Protein AF-A0A961BNB5-F1 (afdb_monomer)

Sequence (81 aa):
MEPSTGKLVLLTTGWILASGAIALSVAVLLTELLGVFGVVDRSGSGYGVSLRILTVAIFVVLATVPFVFRARFRADTEDPS

Foldseek 3Di:
DPDPPVNVVVVLVVQLVVQLVVLLVVLVVVLVVCVVVVNADPVDPRSVVSSVVSSVVSSVVSSCVVVVVVVVVVVVVPDPD

Structure (mmCIF, N/CA/C/O backbone):
data_AF-A0A961BNB5-F1
#
_entry.id   AF-A0A961BNB5-F1
#
loop_
_atom_site.group_PDB
_atom_site.id
_atom_site.type_symbol
_atom_site.label_atom_id
_atom_site.label_alt_id
_atom_site.label_comp_id
_atom_site.label_asym_id
_atom_site.label_entity_id
_atom_site.label_seq_id
_atom_site.pdbx_PDB_ins_code
_atom_site.Cartn_x
_atom_site.Cartn_y
_atom_site.Cartn_z
_atom_site.occupancy
_atom_site.B_iso_or_equiv
_atom_site.auth_seq_id
_atom_site.auth_comp_id
_atom_site.auth_asym_id
_atom_site.auth_atom_id
_atom_site.pdbx_PDB_model_num
ATOM 1 N N . MET A 1 1 ? -12.941 -2.318 29.514 1.00 51.25 1 MET A N 1
ATOM 2 C CA . MET A 1 1 ? -12.784 -0.907 29.102 1.00 51.25 1 MET A CA 1
ATOM 3 C C . MET A 1 1 ? -12.896 -0.874 27.592 1.00 51.25 1 MET A C 1
ATOM 5 O O . MET A 1 1 ? -11.982 -1.354 26.931 1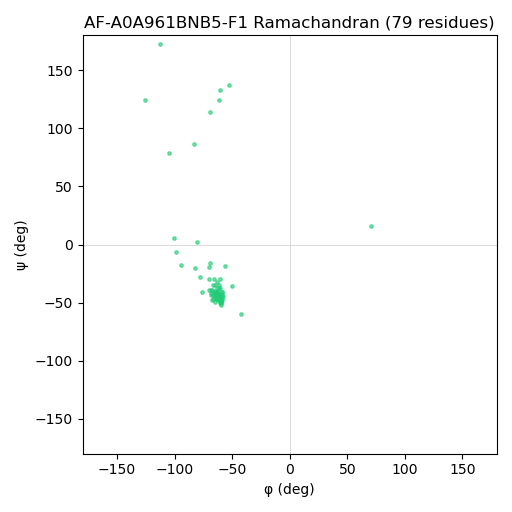.00 51.25 1 MET A O 1
ATOM 9 N N . GLU A 1 2 ? -14.027 -0.426 27.047 1.00 53.50 2 GLU A N 1
ATOM 10 C CA . GLU A 1 2 ? -14.148 -0.274 25.595 1.00 53.50 2 GLU A CA 1
ATOM 11 C C . GLU A 1 2 ? -13.100 0.736 25.105 1.00 53.50 2 GLU A C 1
ATOM 13 O O . GLU A 1 2 ? -12.914 1.784 25.734 1.00 53.50 2 GLU A O 1
ATOM 18 N N . PRO A 1 3 ? -12.354 0.433 24.031 1.00 64.38 3 PRO A N 1
ATOM 19 C CA . PRO A 1 3 ? -11.464 1.416 23.445 1.00 64.38 3 PRO A CA 1
ATOM 20 C C . PRO A 1 3 ? -12.310 2.600 22.971 1.00 64.38 3 PRO A C 1
ATOM 22 O O . PRO A 1 3 ? -13.237 2.429 22.184 1.00 64.38 3 PRO A O 1
ATOM 25 N N . SER A 1 4 ? -11.983 3.803 23.451 1.00 82.62 4 SER A N 1
ATOM 26 C CA . SER A 1 4 ? -12.634 5.029 22.982 1.00 82.62 4 SER A CA 1
ATOM 27 C C . SER A 1 4 ? -12.548 5.090 21.455 1.00 82.62 4 SER A C 1
ATOM 29 O O . SER A 1 4 ? -11.497 4.805 20.871 1.00 82.62 4 SER A O 1
ATOM 31 N N . THR A 1 5 ? -13.646 5.473 20.803 1.00 83.50 5 THR A N 1
ATOM 32 C CA . THR A 1 5 ? -13.732 5.605 19.343 1.00 83.50 5 THR A CA 1
ATOM 33 C C . THR A 1 5 ? -12.572 6.432 18.782 1.00 83.50 5 THR A C 1
ATOM 35 O O . THR A 1 5 ? -12.016 6.088 17.741 1.00 83.50 5 THR A O 1
ATOM 38 N N . GLY A 1 6 ? -12.120 7.456 19.516 1.00 83.50 6 GLY A N 1
ATOM 39 C CA . GLY A 1 6 ? -10.963 8.272 19.138 1.00 83.50 6 GLY A CA 1
ATOM 40 C C . GLY A 1 6 ? -9.647 7.488 19.084 1.00 83.50 6 GLY A C 1
ATOM 41 O O . GLY A 1 6 ? -8.853 7.687 18.168 1.00 83.50 6 GLY A O 1
ATOM 42 N N . LYS A 1 7 ? -9.430 6.538 20.002 1.00 85.31 7 LYS A N 1
ATOM 43 C CA . LYS A 1 7 ? -8.242 5.669 19.989 1.00 85.31 7 LYS A CA 1
ATOM 44 C C . LYS A 1 7 ? -8.249 4.726 18.784 1.00 85.31 7 LYS A C 1
ATOM 46 O O . LYS A 1 7 ? -7.203 4.516 18.178 1.00 85.31 7 LYS A O 1
ATOM 51 N N . LEU A 1 8 ? -9.415 4.190 18.412 1.00 83.25 8 LEU A N 1
ATOM 52 C CA . LEU A 1 8 ? -9.561 3.340 17.224 1.00 83.25 8 LEU A CA 1
ATOM 53 C C . LEU A 1 8 ? -9.279 4.113 15.934 1.00 83.25 8 LEU A C 1
ATOM 55 O O . LEU A 1 8 ? -8.555 3.613 15.074 1.00 83.25 8 LEU A O 1
ATOM 59 N N . VAL A 1 9 ? -9.799 5.337 15.818 1.00 87.75 9 VAL A N 1
ATOM 60 C CA . VAL A 1 9 ? -9.517 6.210 14.671 1.00 87.75 9 VAL A CA 1
ATOM 61 C C . VAL A 1 9 ? -8.023 6.515 14.589 1.00 87.75 9 VAL A C 1
ATOM 63 O O . VAL A 1 9 ? -7.432 6.325 13.533 1.00 87.75 9 VAL A O 1
ATOM 66 N N . LEU A 1 10 ? -7.381 6.898 15.698 1.00 92.50 10 LEU A N 1
ATOM 67 C CA . LEU A 1 10 ? -5.953 7.228 15.712 1.00 92.50 10 LEU A CA 1
ATOM 68 C C . LEU A 1 10 ? -5.071 6.036 15.310 1.00 92.50 10 LEU A C 1
ATOM 70 O O . LEU A 1 10 ? -4.157 6.188 14.502 1.00 92.50 10 LEU A O 1
ATOM 74 N N . LEU A 1 11 ? -5.372 4.843 15.833 1.00 89.88 11 LEU A N 1
ATOM 75 C CA . LEU A 1 11 ? -4.662 3.613 15.474 1.00 89.88 11 LEU A CA 1
ATOM 76 C C . LEU A 1 11 ? -4.869 3.247 14.003 1.00 89.88 11 LEU A C 1
ATOM 78 O O . LEU A 1 11 ? -3.913 2.866 13.334 1.00 89.88 11 LEU A O 1
ATOM 82 N N . THR A 1 12 ? -6.091 3.401 13.487 1.00 88.06 12 THR A N 1
ATOM 83 C CA . THR A 1 12 ? -6.397 3.128 12.076 1.00 88.06 12 THR A CA 1
ATOM 84 C C . THR A 1 12 ? -5.656 4.106 11.168 1.00 88.06 12 THR A C 1
ATOM 86 O O . THR A 1 12 ? -5.012 3.690 10.211 1.00 88.06 12 THR A O 1
ATOM 89 N N . THR A 1 13 ? -5.666 5.398 11.492 1.00 91.25 13 THR A N 1
ATOM 90 C CA . THR A 1 13 ? -4.916 6.412 10.743 1.00 91.25 13 THR A CA 1
ATOM 91 C C . THR A 1 13 ? -3.415 6.132 10.782 1.00 91.25 13 THR A C 1
ATOM 93 O O . THR A 1 13 ? -2.764 6.150 9.740 1.00 91.25 13 THR A O 1
ATOM 96 N N . GLY A 1 14 ? -2.864 5.809 11.957 1.00 93.31 14 GLY A N 1
ATOM 97 C CA . GLY A 1 14 ? -1.460 5.423 12.101 1.00 93.31 14 GLY A CA 1
ATOM 98 C C . GLY A 1 14 ? -1.103 4.189 11.268 1.00 93.31 14 GLY A C 1
ATOM 99 O O . GLY A 1 14 ? -0.069 4.175 10.604 1.00 93.31 14 GLY A O 1
ATOM 100 N N . TRP A 1 15 ? -1.990 3.192 11.226 1.00 93.12 15 TRP A N 1
ATOM 101 C CA . TRP A 1 15 ? -1.827 1.998 10.397 1.00 93.12 15 TRP A CA 1
ATOM 102 C C . TRP A 1 15 ? -1.803 2.320 8.903 1.00 93.12 15 TRP A C 1
ATOM 104 O O . TRP A 1 15 ? -0.945 1.819 8.177 1.00 93.12 15 TRP A O 1
ATOM 114 N N . ILE A 1 16 ? -2.723 3.166 8.436 1.00 92.31 16 ILE A N 1
ATOM 115 C CA . ILE A 1 16 ? -2.786 3.585 7.032 1.00 92.31 16 ILE A CA 1
ATOM 116 C C . ILE A 1 16 ? -1.514 4.340 6.636 1.00 92.31 16 ILE A C 1
ATOM 118 O O . ILE A 1 16 ? -0.925 4.041 5.597 1.00 92.31 16 ILE A O 1
ATOM 122 N N . LEU A 1 17 ? -1.043 5.263 7.478 1.00 93.31 17 LEU A N 1
ATOM 123 C CA . LEU A 1 17 ? 0.201 5.993 7.229 1.00 93.31 17 LEU A CA 1
ATOM 124 C C . LEU A 1 17 ? 1.415 5.056 7.190 1.00 93.31 17 LEU A C 1
ATOM 126 O O . LEU A 1 17 ? 2.219 5.135 6.260 1.00 93.31 17 LEU A O 1
ATOM 130 N N . ALA A 1 18 ? 1.521 4.131 8.148 1.00 93.44 18 ALA A N 1
ATOM 131 C CA . ALA A 1 18 ? 2.589 3.134 8.175 1.00 93.44 18 ALA A CA 1
ATOM 132 C C . ALA A 1 18 ? 2.550 2.226 6.935 1.00 93.44 18 ALA A C 1
ATOM 134 O O . ALA A 1 18 ? 3.577 2.003 6.297 1.00 93.44 18 ALA A O 1
ATOM 135 N N . SER A 1 19 ? 1.358 1.769 6.543 1.00 93.56 19 SER A N 1
ATOM 136 C CA . SER A 1 19 ? 1.153 0.959 5.337 1.00 93.56 19 SER A CA 1
ATOM 137 C C . SER A 1 19 ? 1.616 1.699 4.085 1.00 93.56 19 SER A C 1
ATOM 139 O O . SER A 1 19 ? 2.269 1.102 3.236 1.00 93.56 19 SER A O 1
ATOM 141 N N . GLY A 1 20 ? 1.336 3.003 3.980 1.00 91.19 20 GLY A N 1
ATOM 142 C CA . GLY A 1 20 ? 1.805 3.841 2.874 1.00 91.19 20 GLY A CA 1
ATOM 143 C C . GLY A 1 20 ? 3.331 3.948 2.814 1.00 91.19 20 GLY A C 1
ATOM 144 O O . GLY A 1 20 ? 3.922 3.740 1.756 1.00 91.19 20 GLY A O 1
ATOM 145 N N . ALA A 1 21 ? 3.980 4.210 3.951 1.00 94.06 21 ALA A N 1
ATOM 146 C CA . ALA A 1 21 ? 5.439 4.314 4.030 1.00 94.06 21 ALA A CA 1
ATOM 147 C C . ALA A 1 21 ? 6.144 2.992 3.673 1.00 94.06 21 ALA A C 1
ATOM 149 O O . ALA A 1 21 ? 7.136 2.985 2.936 1.00 94.06 21 ALA A O 1
ATOM 150 N N . ILE A 1 22 ? 5.603 1.867 4.153 1.00 92.75 22 ILE A N 1
ATOM 151 C CA . ILE A 1 22 ? 6.111 0.528 3.833 1.00 92.75 22 ILE A CA 1
ATOM 152 C C . ILE A 1 22 ? 5.885 0.226 2.351 1.00 92.75 22 ILE A C 1
ATOM 154 O O . ILE A 1 22 ? 6.815 -0.202 1.674 1.00 92.75 22 ILE A O 1
ATOM 158 N N . ALA A 1 23 ? 4.687 0.491 1.825 1.00 92.00 23 ALA A N 1
ATOM 159 C CA . ALA A 1 23 ? 4.361 0.231 0.428 1.00 92.00 23 ALA A CA 1
ATOM 160 C C . ALA A 1 23 ? 5.282 0.984 -0.532 1.00 92.00 23 ALA A C 1
ATOM 162 O O . ALA A 1 23 ? 5.786 0.383 -1.475 1.00 92.00 23 ALA A O 1
ATOM 163 N N . LEU A 1 24 ? 5.560 2.262 -0.260 1.00 91.81 24 LEU A N 1
ATOM 164 C CA . LEU A 1 24 ? 6.515 3.051 -1.040 1.00 91.81 24 LEU A CA 1
ATOM 165 C C . LEU A 1 24 ? 7.921 2.443 -0.989 1.00 91.81 24 LEU A C 1
ATOM 16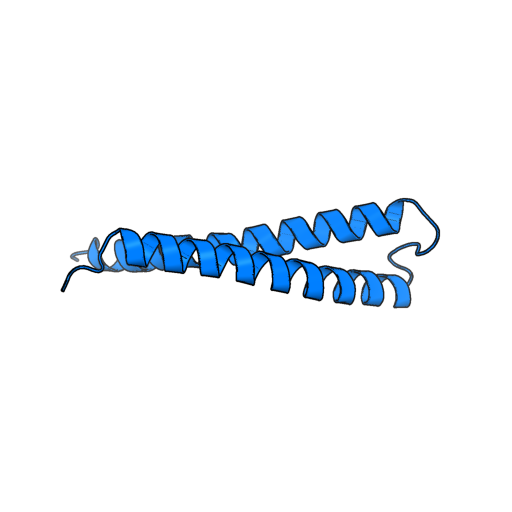7 O O . LEU A 1 24 ? 8.523 2.203 -2.033 1.00 91.81 24 LEU A O 1
ATOM 171 N N . SER A 1 25 ? 8.425 2.145 0.212 1.00 93.00 25 SER A N 1
ATOM 172 C CA . SER A 1 25 ? 9.766 1.573 0.398 1.00 93.00 25 SER A CA 1
ATOM 173 C C . SER A 1 25 ? 9.927 0.235 -0.331 1.00 93.00 25 SER A C 1
ATOM 175 O O . SER A 1 25 ? 10.890 0.031 -1.067 1.00 93.00 25 SER A O 1
ATOM 177 N N . VAL A 1 26 ? 8.960 -0.672 -0.170 1.00 91.56 26 VAL A N 1
ATOM 178 C CA . VAL A 1 26 ? 8.997 -2.001 -0.791 1.00 91.56 26 VAL A CA 1
ATOM 179 C C . VAL A 1 26 ? 8.802 -1.907 -2.303 1.00 91.56 26 VAL A C 1
ATOM 181 O O . VAL A 1 26 ? 9.493 -2.604 -3.040 1.00 91.56 26 VAL A O 1
ATOM 184 N N . ALA A 1 27 ? 7.919 -1.034 -2.791 1.00 89.94 27 ALA A N 1
ATOM 185 C CA . ALA A 1 27 ? 7.721 -0.849 -4.225 1.00 89.94 27 ALA A CA 1
ATOM 186 C C . ALA A 1 27 ? 8.976 -0.312 -4.916 1.00 89.94 27 ALA A C 1
ATOM 188 O O . ALA A 1 27 ? 9.315 -0.801 -5.991 1.00 89.94 27 ALA A O 1
ATOM 189 N N . VAL A 1 28 ? 9.690 0.635 -4.298 1.00 89.25 28 VAL A N 1
ATOM 190 C CA . VAL A 1 28 ? 10.988 1.108 -4.803 1.00 89.25 28 VAL A CA 1
ATOM 191 C C . VAL A 1 28 ? 11.977 -0.054 -4.865 1.00 89.25 28 VAL A C 1
ATOM 193 O O . VAL A 1 28 ? 12.523 -0.321 -5.930 1.00 89.25 28 VAL A O 1
ATOM 196 N N . LEU A 1 29 ? 12.148 -0.801 -3.769 1.00 91.81 29 LEU A N 1
ATOM 197 C CA . LEU A 1 29 ? 13.077 -1.937 -3.720 1.00 91.81 29 LEU A CA 1
ATOM 198 C C . LEU A 1 29 ? 12.757 -3.006 -4.773 1.00 91.81 29 LEU A C 1
ATOM 200 O O . LEU A 1 29 ? 13.658 -3.486 -5.456 1.00 91.81 29 LEU A O 1
ATOM 204 N N . LEU A 1 30 ? 11.482 -3.363 -4.933 1.00 89.12 30 LEU A N 1
ATOM 205 C CA . LEU A 1 30 ? 11.053 -4.344 -5.927 1.00 89.12 30 LEU A CA 1
ATOM 206 C C . LEU A 1 30 ? 11.220 -3.824 -7.351 1.00 89.12 30 LEU A C 1
ATOM 208 O O . LEU A 1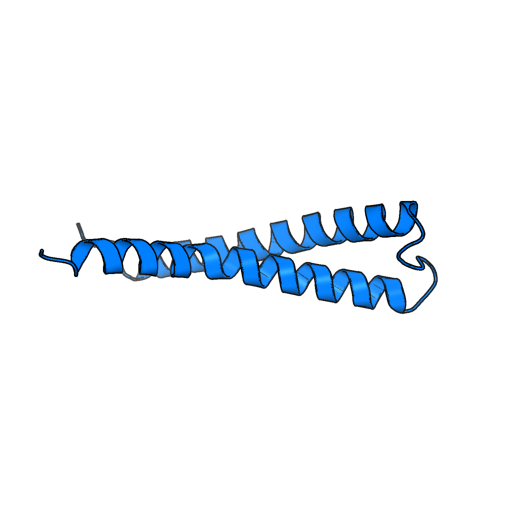 30 ? 11.688 -4.566 -8.205 1.00 89.12 30 LEU A O 1
ATOM 212 N N . THR A 1 31 ? 10.877 -2.564 -7.618 1.00 85.94 31 THR A N 1
ATOM 213 C CA . THR A 1 31 ? 11.056 -1.977 -8.955 1.00 85.94 31 THR A CA 1
ATOM 214 C C . THR A 1 31 ? 12.538 -1.928 -9.321 1.00 85.94 31 THR A C 1
ATOM 216 O O . THR A 1 31 ? 12.905 -2.282 -10.440 1.00 85.94 31 THR A O 1
ATOM 219 N N . GLU A 1 32 ? 13.406 -1.572 -8.371 1.00 85.56 32 GLU A N 1
ATOM 220 C CA . GLU A 1 32 ? 14.856 -1.604 -8.565 1.00 85.56 32 GLU A CA 1
ATOM 221 C C . GLU A 1 32 ? 15.367 -3.015 -8.843 1.00 85.56 32 GLU A C 1
ATOM 223 O O . GLU A 1 32 ? 16.136 -3.208 -9.789 1.00 85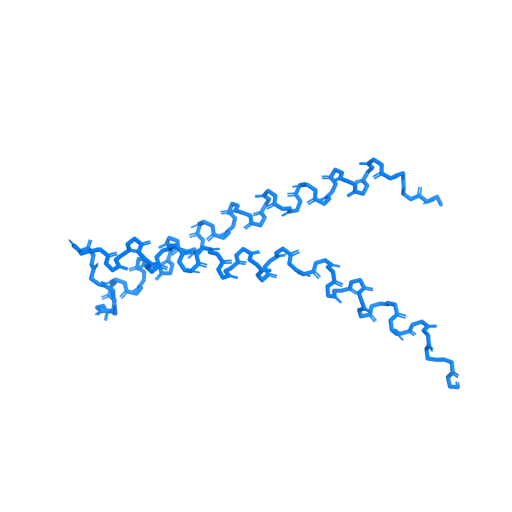.56 32 GLU A O 1
ATOM 228 N N . LEU A 1 33 ? 14.901 -4.000 -8.070 1.00 88.00 33 LEU A N 1
ATOM 229 C CA . LEU A 1 33 ? 15.248 -5.406 -8.246 1.00 88.00 33 LEU A CA 1
ATOM 230 C C . LEU A 1 33 ? 14.822 -5.913 -9.631 1.00 88.00 33 LEU A C 1
ATOM 232 O O . LEU A 1 33 ? 15.629 -6.494 -10.352 1.00 88.00 33 LEU A O 1
ATOM 236 N N . LEU A 1 34 ? 13.585 -5.633 -10.042 1.00 85.81 34 LEU A N 1
ATOM 237 C CA . LEU A 1 34 ? 13.072 -5.974 -11.370 1.00 85.81 34 LEU A CA 1
ATOM 238 C C . LEU A 1 34 ? 13.862 -5.278 -12.487 1.00 85.81 34 LEU A C 1
ATOM 240 O O . LEU A 1 34 ? 14.091 -5.874 -13.539 1.00 85.81 34 LEU A O 1
ATOM 244 N N . GLY A 1 35 ? 14.326 -4.051 -12.246 1.00 82.88 35 GLY A N 1
ATOM 245 C CA . GLY A 1 35 ? 15.228 -3.340 -13.146 1.00 82.88 35 GLY A CA 1
ATOM 246 C C . GLY A 1 35 ? 16.613 -3.989 -13.258 1.00 82.88 35 GLY A C 1
ATOM 247 O O . GLY A 1 35 ? 17.182 -3.998 -14.345 1.00 82.88 35 GLY A O 1
ATOM 248 N N . VAL A 1 36 ? 17.155 -4.576 -12.180 1.00 85.44 36 VAL A N 1
ATOM 249 C CA . VAL A 1 36 ? 18.424 -5.337 -12.231 1.00 85.44 36 VAL A CA 1
ATOM 250 C C . VAL A 1 36 ? 18.276 -6.582 -13.105 1.00 85.44 36 VAL A C 1
ATOM 252 O O . VAL A 1 36 ? 19.176 -6.899 -13.877 1.00 85.44 36 VAL A O 1
ATOM 255 N N . PHE A 1 37 ? 17.136 -7.266 -13.016 1.00 84.31 37 PHE A N 1
ATOM 256 C CA . PHE A 1 37 ? 16.857 -8.472 -13.800 1.00 84.31 37 PHE A CA 1
ATOM 257 C C . PHE A 1 37 ? 16.393 -8.192 -15.240 1.00 84.31 37 PHE A C 1
ATOM 259 O O . PHE A 1 37 ? 16.085 -9.132 -15.967 1.00 84.31 37 PHE A O 1
ATOM 266 N N . GLY A 1 38 ? 16.332 -6.924 -15.664 1.00 78.44 38 GLY A N 1
ATOM 267 C CA . GLY A 1 38 ? 15.897 -6.544 -17.012 1.00 78.44 38 GLY A CA 1
ATOM 268 C C . GLY A 1 38 ? 14.400 -6.742 -17.272 1.00 78.44 38 GLY A C 1
ATOM 269 O O . GLY A 1 38 ? 13.975 -6.738 -18.421 1.00 78.44 38 GLY A O 1
ATOM 270 N N . VAL A 1 39 ? 13.592 -6.917 -16.221 1.00 78.06 39 VAL A N 1
ATOM 271 C CA . VAL A 1 39 ? 12.128 -7.057 -16.325 1.00 78.06 39 VAL A CA 1
ATOM 272 C C . VAL A 1 39 ? 11.458 -5.696 -16.532 1.00 78.06 39 VAL A C 1
ATOM 274 O O . VAL A 1 39 ? 10.391 -5.611 -17.136 1.00 78.06 39 VAL A O 1
ATOM 277 N N . VAL A 1 40 ? 12.077 -4.622 -16.033 1.00 73.12 40 VAL A N 1
ATOM 278 C CA . VAL A 1 40 ? 11.556 -3.252 -16.120 1.00 73.12 40 VAL A CA 1
ATOM 279 C C . VAL A 1 40 ? 12.599 -2.340 -16.755 1.00 73.12 40 VAL A C 1
ATOM 281 O O . VAL A 1 40 ? 13.713 -2.209 -16.247 1.00 73.12 40 VAL A O 1
ATOM 284 N N . ASP A 1 41 ? 12.211 -1.657 -17.832 1.00 72.44 41 ASP A N 1
ATOM 285 C CA . ASP A 1 41 ? 13.035 -0.628 -18.465 1.00 72.44 41 ASP A CA 1
ATOM 286 C C . ASP A 1 41 ? 13.153 0.606 -17.564 1.00 72.44 41 ASP A C 1
ATOM 288 O O . ASP A 1 41 ? 12.180 1.328 -17.331 1.00 72.44 41 ASP A O 1
ATOM 292 N N . ARG A 1 42 ? 14.371 0.871 -17.077 1.00 66.88 42 ARG A N 1
ATOM 293 C CA . ARG A 1 42 ? 14.690 2.012 -16.198 1.00 66.88 42 ARG A CA 1
ATOM 294 C C . ARG A 1 42 ? 14.641 3.371 -16.903 1.00 66.88 42 ARG A C 1
ATOM 296 O O . ARG A 1 42 ? 14.549 4.395 -16.236 1.00 66.88 42 ARG A O 1
ATOM 303 N N . SER A 1 43 ? 14.718 3.395 -18.232 1.00 64.44 43 SER A N 1
ATOM 304 C CA . SER A 1 43 ? 14.778 4.616 -19.050 1.00 64.44 43 SER A CA 1
ATOM 305 C C . SER A 1 43 ? 13.430 5.028 -19.656 1.00 64.44 43 SER A C 1
ATOM 307 O O . SER A 1 43 ? 13.335 6.099 -20.255 1.00 64.44 43 SER A O 1
ATOM 309 N N . GLY A 1 44 ? 12.389 4.198 -19.514 1.00 65.00 44 GLY A N 1
ATO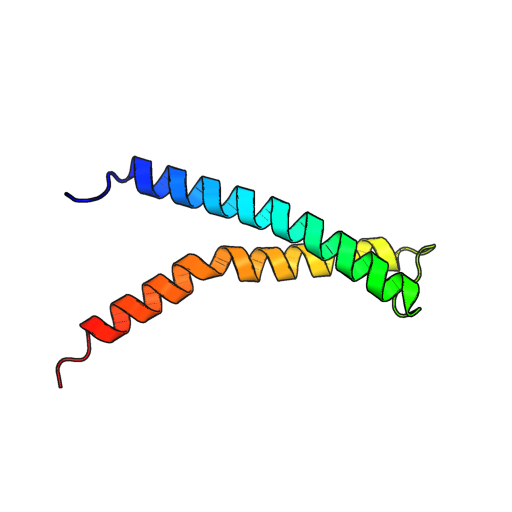M 310 C CA . GLY A 1 44 ? 11.086 4.394 -20.150 1.00 65.00 44 GLY A CA 1
ATOM 311 C C . GLY A 1 44 ? 9.947 4.699 -19.175 1.00 65.00 44 GLY A C 1
ATOM 312 O O . GLY A 1 44 ? 10.061 4.556 -17.957 1.00 65.00 44 GLY A O 1
ATOM 313 N N . SER A 1 45 ? 8.781 5.044 -19.729 1.00 71.12 45 SER A N 1
ATOM 314 C CA . SER A 1 45 ? 7.525 5.219 -18.978 1.00 71.12 45 SER A CA 1
ATOM 315 C C . SER A 1 45 ? 7.114 3.977 -18.164 1.00 71.12 45 SER A C 1
ATOM 317 O O . SER A 1 45 ? 6.350 4.098 -17.203 1.00 71.12 45 SER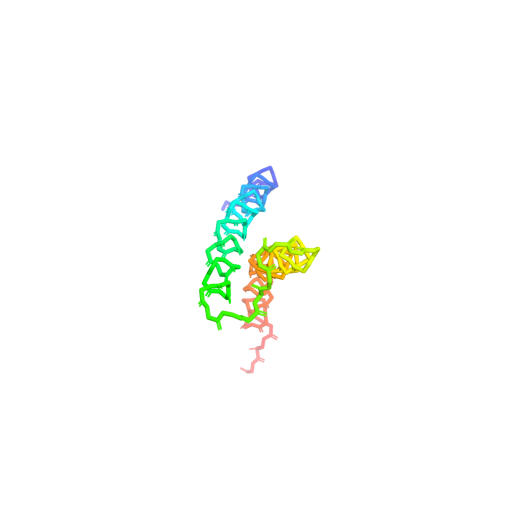 A O 1
ATOM 319 N N . GLY A 1 46 ? 7.659 2.799 -18.496 1.00 72.56 46 GLY A N 1
ATOM 320 C CA . GLY A 1 46 ? 7.426 1.527 -17.808 1.00 72.56 46 GLY A CA 1
ATOM 321 C C . GLY A 1 46 ? 7.895 1.487 -16.350 1.00 72.56 46 GLY A C 1
ATOM 322 O O . GLY A 1 46 ? 7.223 0.861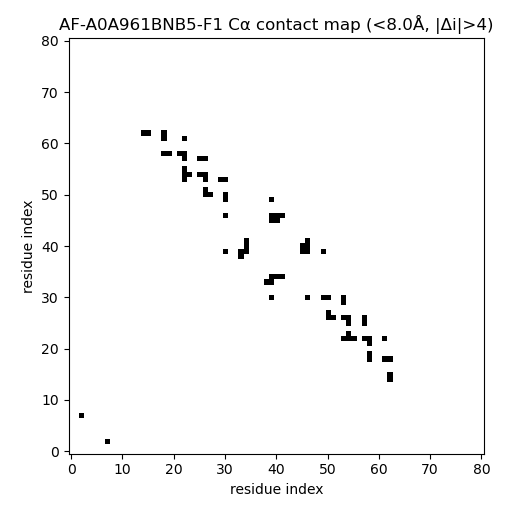 -15.528 1.00 72.56 46 GLY A O 1
ATOM 323 N N . TYR A 1 47 ? 8.968 2.200 -15.984 1.00 77.44 47 TYR A N 1
ATOM 324 C CA . TYR A 1 47 ? 9.440 2.258 -14.593 1.00 77.44 47 TYR A CA 1
ATOM 325 C C . TYR A 1 47 ? 8.413 2.937 -13.677 1.00 77.44 47 TYR A C 1
ATOM 327 O O . TYR A 1 47 ? 8.011 2.383 -12.655 1.00 77.44 47 TYR A O 1
ATOM 335 N N . GLY A 1 48 ? 7.915 4.111 -14.081 1.00 81.06 48 GLY A N 1
ATOM 336 C CA . GLY A 1 48 ? 6.924 4.861 -13.305 1.00 81.06 48 GLY A CA 1
ATOM 337 C C . GLY A 1 48 ? 5.585 4.131 -13.178 1.00 81.06 48 GLY A C 1
ATOM 338 O O . GLY A 1 48 ? 4.942 4.194 -12.129 1.00 81.06 48 GLY A O 1
ATOM 339 N N . VAL A 1 49 ? 5.176 3.403 -14.221 1.00 84.62 49 VAL A N 1
ATOM 340 C CA . VAL A 1 49 ? 3.968 2.565 -14.192 1.00 84.62 49 VAL A CA 1
ATOM 341 C C . VAL A 1 49 ? 4.151 1.381 -13.240 1.00 84.62 49 VAL A C 1
ATOM 343 O O . VAL A 1 49 ? 3.303 1.170 -12.375 1.00 84.62 49 VAL A O 1
ATOM 346 N N . SER A 1 50 ? 5.273 0.663 -13.337 1.00 83.75 50 SER A N 1
ATOM 347 C CA . SER A 1 50 ? 5.574 -0.491 -12.477 1.00 83.75 50 SER A CA 1
ATOM 348 C C . SER A 1 50 ? 5.634 -0.096 -11.003 1.00 83.75 50 SER A C 1
ATOM 350 O O . SER A 1 50 ? 4.995 -0.731 -10.165 1.00 83.75 50 SER A O 1
ATOM 352 N N . LEU A 1 51 ? 6.308 1.015 -10.696 1.00 86.81 51 LEU A N 1
ATOM 353 C CA . LEU A 1 51 ? 6.418 1.533 -9.336 1.00 86.81 51 LEU A CA 1
ATOM 354 C C . LEU A 1 51 ? 5.053 1.918 -8.759 1.00 86.81 51 LEU A C 1
ATOM 356 O O . LEU A 1 51 ? 4.750 1.580 -7.613 1.00 86.81 51 LEU A O 1
ATOM 360 N N . ARG A 1 52 ? 4.193 2.580 -9.545 1.00 88.38 52 ARG A N 1
ATOM 361 C CA . ARG A 1 52 ? 2.827 2.923 -9.115 1.00 88.38 52 ARG A CA 1
ATOM 362 C C . ARG A 1 52 ? 1.986 1.681 -8.853 1.00 88.38 52 ARG A C 1
ATOM 364 O O . ARG A 1 52 ? 1.344 1.613 -7.808 1.00 88.38 52 ARG A O 1
ATOM 371 N N . ILE A 1 53 ? 2.006 0.707 -9.764 1.00 89.69 53 ILE A N 1
ATOM 372 C CA . ILE A 1 53 ? 1.246 -0.541 -9.617 1.00 89.69 53 ILE A CA 1
ATOM 373 C C . ILE A 1 53 ? 1.697 -1.287 -8.360 1.00 89.69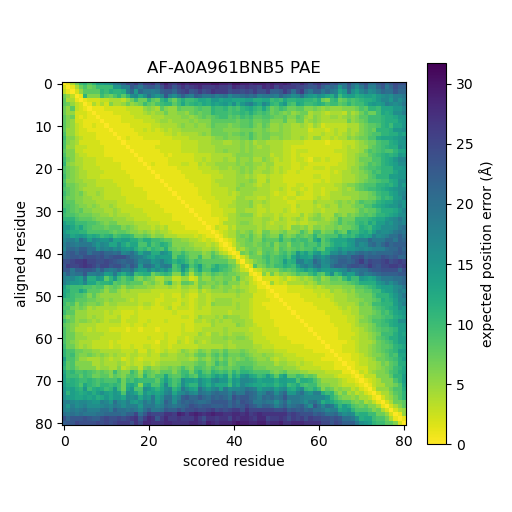 53 ILE A C 1
ATOM 375 O O . ILE A 1 53 ? 0.856 -1.644 -7.538 1.00 89.69 53 ILE A O 1
ATOM 379 N N . LEU A 1 54 ? 3.008 -1.463 -8.171 1.00 89.62 54 LEU A N 1
ATOM 380 C CA . LEU A 1 54 ? 3.561 -2.137 -6.996 1.00 89.62 54 LEU A CA 1
ATOM 381 C C . LEU A 1 54 ? 3.209 -1.400 -5.702 1.00 89.62 54 LEU A C 1
ATOM 383 O O . LEU A 1 54 ? 2.762 -2.029 -4.747 1.00 89.62 54 LEU A O 1
ATOM 387 N N . THR A 1 55 ? 3.333 -0.071 -5.682 1.00 91.56 55 THR A N 1
ATOM 388 C CA . THR A 1 55 ? 2.988 0.739 -4.503 1.00 91.56 55 THR A CA 1
ATOM 389 C C . THR A 1 55 ? 1.520 0.561 -4.129 1.00 91.56 55 THR A C 1
ATOM 391 O O . THR A 1 55 ? 1.210 0.281 -2.973 1.00 91.56 55 THR A O 1
ATOM 394 N N . VAL A 1 56 ? 0.607 0.691 -5.098 1.00 92.00 56 VAL A N 1
ATOM 395 C CA . VAL A 1 56 ? -0.835 0.558 -4.851 1.00 92.00 56 VAL A CA 1
ATOM 396 C C . VAL A 1 56 ? -1.182 -0.863 -4.413 1.00 92.00 56 VAL A C 1
ATOM 398 O O . VAL A 1 56 ? -1.910 -1.029 -3.438 1.00 92.00 56 VAL A O 1
ATOM 401 N N . ALA A 1 57 ? -0.635 -1.883 -5.078 1.00 92.88 57 ALA A N 1
ATOM 402 C CA . ALA A 1 57 ? -0.890 -3.278 -4.733 1.00 92.88 57 ALA A CA 1
ATOM 403 C C . ALA A 1 57 ? -0.457 -3.595 -3.292 1.00 92.88 57 ALA A C 1
ATOM 405 O O . ALA A 1 57 ? -1.253 -4.109 -2.508 1.00 92.88 57 ALA A O 1
ATOM 406 N N . ILE A 1 58 ? 0.773 -3.229 -2.915 1.00 93.00 58 ILE A N 1
ATOM 407 C CA . ILE A 1 58 ? 1.301 -3.476 -1.566 1.00 93.00 58 ILE A CA 1
ATOM 408 C C . ILE A 1 58 ? 0.511 -2.682 -0.525 1.00 93.00 58 ILE A C 1
ATOM 410 O O . ILE A 1 58 ? 0.160 -3.220 0.524 1.00 93.00 58 ILE A O 1
ATOM 414 N N . PHE A 1 59 ? 0.184 -1.423 -0.822 1.00 93.69 59 PHE A N 1
ATOM 415 C CA . PHE A 1 59 ? -0.608 -0.591 0.075 1.00 93.69 59 PHE A CA 1
ATOM 416 C C . PHE A 1 59 ? -1.984 -1.199 0.351 1.00 93.69 59 PHE A C 1
ATOM 418 O O . PHE A 1 59 ? -2.370 -1.308 1.510 1.00 93.69 59 PHE A O 1
ATOM 425 N N . VAL A 1 60 ? -2.710 -1.631 -0.685 1.00 93.56 60 VAL A N 1
ATOM 426 C CA . VAL A 1 60 ? -4.041 -2.239 -0.534 1.00 93.56 60 VAL A CA 1
ATOM 427 C C . VAL A 1 60 ? -3.966 -3.521 0.295 1.00 93.56 60 VAL A C 1
ATOM 429 O O . VAL A 1 60 ? -4.785 -3.720 1.195 1.00 93.56 60 VAL A O 1
ATOM 432 N N . VAL A 1 61 ? -2.960 -4.365 0.052 1.00 93.50 61 VAL A N 1
ATOM 433 C CA . VAL A 1 61 ? -2.740 -5.585 0.842 1.00 93.50 61 VAL A CA 1
ATOM 434 C C . VAL A 1 61 ? -2.507 -5.243 2.315 1.00 93.50 61 VAL A C 1
ATOM 436 O O . VAL A 1 61 ? -3.192 -5.780 3.178 1.00 93.50 61 VAL A O 1
ATOM 439 N N . LEU A 1 62 ? -1.610 -4.305 2.627 1.00 91.12 62 LEU A N 1
ATOM 440 C CA . LEU A 1 62 ? -1.307 -3.929 4.014 1.00 91.12 62 LEU A CA 1
ATOM 441 C C . LEU A 1 62 ? -2.468 -3.203 4.709 1.00 91.12 62 LEU A C 1
ATOM 443 O O . LEU A 1 62 ? -2.757 -3.455 5.880 1.00 91.12 62 LEU A O 1
ATOM 447 N N . ALA A 1 63 ? -3.175 -2.333 3.990 1.00 90.81 63 ALA A N 1
ATOM 448 C CA . ALA A 1 63 ? -4.312 -1.590 4.521 1.00 90.81 63 ALA A CA 1
ATOM 449 C C . ALA A 1 63 ? -5.495 -2.508 4.869 1.00 90.81 63 ALA A C 1
ATOM 451 O O . ALA A 1 63 ? -6.244 -2.214 5.801 1.00 90.81 63 ALA A O 1
ATOM 452 N N . THR A 1 64 ? -5.658 -3.631 4.160 1.00 90.56 64 THR A N 1
ATOM 453 C CA . THR A 1 64 ? -6.760 -4.582 4.390 1.00 90.56 64 THR A CA 1
ATOM 454 C C . THR A 1 64 ? -6.506 -5.560 5.538 1.00 90.56 64 THR A C 1
ATOM 456 O O . THR A 1 64 ? -7.475 -6.061 6.112 1.00 90.56 64 THR A O 1
ATOM 459 N N . VAL A 1 65 ? -5.248 -5.770 5.951 1.00 90.06 65 VAL A N 1
ATOM 460 C CA . VAL A 1 65 ? -4.851 -6.650 7.072 1.00 90.06 65 VAL A CA 1
ATOM 461 C C . VAL A 1 65 ? -5.764 -6.518 8.304 1.00 90.06 65 VAL A C 1
ATOM 463 O O . VAL A 1 65 ? -6.402 -7.508 8.667 1.00 90.06 65 VAL A O 1
ATOM 466 N N . PRO A 1 66 ? -5.915 -5.343 8.947 1.00 84.69 66 PRO A N 1
ATOM 467 C CA . PRO A 1 66 ? -6.706 -5.231 10.174 1.00 84.69 66 PRO A CA 1
ATOM 468 C C . PRO A 1 66 ? -8.177 -5.628 9.985 1.00 84.69 66 PRO A C 1
ATOM 470 O O . PRO A 1 66 ? -8.797 -6.143 10.914 1.00 84.69 66 PRO A O 1
ATOM 473 N N . PHE A 1 67 ? -8.738 -5.438 8.788 1.00 85.75 67 PHE A N 1
ATOM 474 C CA . PHE A 1 67 ? -10.119 -5.810 8.481 1.00 85.75 67 PHE A CA 1
ATOM 475 C C . PHE A 1 67 ? -10.278 -7.318 8.287 1.00 85.75 67 PHE A C 1
ATOM 477 O O . PHE A 1 67 ? -11.232 -7.893 8.808 1.00 85.75 67 PHE A O 1
ATOM 484 N N . VAL A 1 68 ? -9.326 -7.965 7.607 1.00 85.88 68 VAL A N 1
ATOM 485 C CA . VAL A 1 68 ? -9.314 -9.423 7.410 1.00 85.88 68 VAL A CA 1
ATOM 486 C C . VAL A 1 68 ? -9.179 -10.146 8.749 1.00 85.88 68 VAL A C 1
ATOM 488 O O . VAL A 1 68 ? -9.965 -11.044 9.049 1.00 85.88 68 VAL A O 1
ATOM 491 N N . PHE A 1 69 ? -8.249 -9.712 9.603 1.00 81.75 69 PHE A N 1
ATOM 492 C CA . PHE A 1 69 ? -8.094 -10.291 10.939 1.00 81.75 69 PHE A CA 1
ATOM 493 C C . PHE A 1 69 ? -9.333 -10.049 11.806 1.00 81.75 69 PHE A C 1
ATOM 495 O O . PHE A 1 69 ? -9.816 -10.971 12.459 1.00 81.75 69 PHE A O 1
ATOM 502 N N . ARG A 1 70 ? -9.919 -8.845 11.764 1.00 76.12 70 ARG A N 1
ATOM 503 C CA . ARG A 1 70 ? -11.167 -8.556 12.486 1.00 76.12 70 ARG A CA 1
ATOM 504 C C . ARG A 1 70 ? -12.333 -9.435 12.021 1.00 76.12 70 ARG A C 1
ATOM 506 O O . ARG A 1 70 ? -13.131 -9.851 12.858 1.00 76.12 70 ARG A O 1
ATOM 513 N N . ALA A 1 71 ? -12.440 -9.713 10.722 1.00 73.69 71 ALA A N 1
ATOM 514 C CA . ALA A 1 71 ? -13.450 -10.618 10.178 1.00 73.69 71 ALA A CA 1
ATOM 515 C C . ALA A 1 71 ? -13.222 -12.064 10.646 1.00 73.69 71 ALA A C 1
ATOM 517 O O . ALA A 1 71 ? -14.167 -12.712 11.091 1.00 73.69 71 ALA A O 1
ATOM 518 N N . ARG A 1 72 ? -11.965 -12.536 10.638 1.00 72.31 72 ARG A N 1
ATOM 519 C CA . ARG A 1 72 ? -11.599 -13.881 11.109 1.00 72.31 72 ARG A CA 1
ATOM 520 C C . ARG A 1 72 ? -11.977 -14.105 12.576 1.00 72.31 72 ARG A C 1
ATOM 522 O O . ARG A 1 72 ? -12.570 -15.136 12.874 1.00 72.31 72 ARG A O 1
ATOM 529 N N . PHE A 1 73 ? -11.683 -13.144 13.455 1.00 61.69 73 PHE A N 1
ATOM 530 C CA . PHE A 1 73 ? -12.003 -13.249 14.885 1.00 61.69 73 PHE A CA 1
ATOM 531 C C . PHE A 1 73 ? -13.5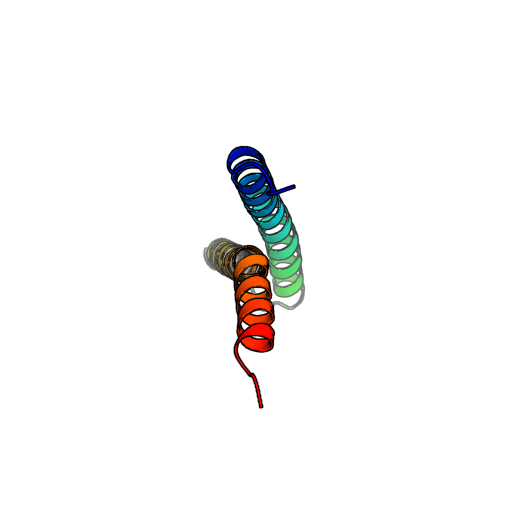06 -13.161 15.184 1.00 61.69 73 PHE A C 1
ATOM 533 O O . PHE A 1 73 ? -13.965 -13.766 16.148 1.00 61.69 73 PHE A O 1
ATOM 540 N N . ARG A 1 74 ? -14.291 -12.440 14.369 1.00 63.03 74 ARG A N 1
ATOM 541 C CA . ARG A 1 74 ? -15.759 -12.446 14.495 1.00 63.03 74 ARG A CA 1
ATOM 542 C C . ARG A 1 74 ? -16.359 -13.797 14.113 1.00 63.03 74 ARG A C 1
ATOM 544 O O . ARG A 1 74 ? -17.198 -14.292 14.852 1.00 63.03 74 ARG A O 1
ATOM 551 N N . ALA A 1 75 ? -15.884 -14.397 13.021 1.00 63.75 75 ALA A N 1
ATOM 552 C CA . ALA A 1 75 ? -16.384 -15.684 12.543 1.00 63.75 75 ALA A CA 1
ATOM 553 C C . ALA A 1 75 ? -16.187 -16.825 13.561 1.00 63.75 75 ALA A C 1
ATOM 555 O O . ALA A 1 75 ? -17.089 -17.630 13.732 1.00 63.75 75 ALA A O 1
ATOM 556 N N . ASP A 1 76 ? -15.067 -16.855 14.297 1.00 59.84 76 ASP A N 1
ATOM 557 C CA . ASP A 1 76 ? -14.825 -17.876 15.339 1.00 59.84 76 ASP A CA 1
ATOM 558 C C . ASP A 1 76 ? -15.736 -17.738 16.575 1.00 59.84 76 ASP A C 1
ATOM 560 O O . ASP A 1 76 ? -15.814 -18.654 17.385 1.00 59.84 76 ASP A O 1
ATOM 564 N N . THR A 1 77 ? -16.404 -16.594 16.760 1.00 58.62 77 THR A N 1
ATOM 565 C CA . THR A 1 77 ? -17.290 -16.367 17.920 1.00 58.62 77 THR A CA 1
ATOM 566 C C . THR A 1 77 ? -18.754 -16.700 17.601 1.00 58.62 77 THR A C 1
ATOM 568 O O . THR A 1 77 ? -19.563 -16.857 18.510 1.00 58.62 77 THR A O 1
ATOM 571 N N . GLU A 1 78 ? -19.100 -16.786 16.315 1.00 59.84 78 GLU A N 1
ATOM 572 C CA . GLU A 1 78 ? -20.464 -16.990 15.806 1.00 59.84 78 GLU A CA 1
ATOM 573 C C . GLU A 1 78 ? -20.756 -18.442 15.400 1.00 59.84 78 GLU A C 1
ATOM 575 O O . GLU A 1 78 ? -21.848 -18.712 14.907 1.00 59.84 78 GLU A O 1
ATOM 580 N N . ASP A 1 79 ? -19.826 -19.371 15.648 1.00 54.34 79 ASP A N 1
ATOM 581 C CA . ASP A 1 79 ? -20.015 -20.812 15.435 1.00 54.34 79 ASP A CA 1
ATOM 582 C C . ASP A 1 79 ? -20.208 -21.548 16.782 1.00 54.34 79 ASP A C 1
ATOM 584 O O . ASP A 1 79 ? -19.259 -22.103 17.342 1.00 54.34 79 ASP A O 1
ATOM 588 N N . PRO A 1 80 ? -21.415 -21.499 17.384 1.00 53.16 80 PRO A N 1
ATOM 589 C CA . PRO A 1 80 ? -21.784 -22.362 18.493 1.00 53.16 80 PRO A CA 1
ATOM 590 C C . PRO A 1 80 ? -22.257 -23.711 17.932 1.00 53.16 80 PRO A C 1
ATOM 592 O O . PRO A 1 80 ? -23.452 -23.911 17.709 1.00 53.16 80 PRO A O 1
ATOM 595 N N . SER A 1 81 ? -21.321 -24.631 17.693 1.00 55.56 81 SER A N 1
ATOM 596 C CA . SER A 1 81 ? -21.633 -26.060 17.547 1.00 55.56 81 SER A CA 1
ATOM 597 C C . SER A 1 81 ? -21.893 -26.702 18.906 1.00 55.56 81 SER A C 1
ATOM 599 O O . SER A 1 81 ? -21.004 -26.540 19.777 1.00 55.56 81 SER A O 1
#

Radius of gyration: 18.11 Å; Cα contacts (8 Å, |Δi|>4): 40; chains: 1; bounding box: 40×34×49 Å

Solvent-accessible surface area (backbone atoms only — not comparable to full-atom values): 4485 Å² total; per-residue (Å²): 130,83,77,52,70,67,58,54,50,52,53,51,52,50,47,47,53,51,25,47,56,48,14,49,55,50,16,51,54,50,45,52,51,35,36,74,72,67,76,34,52,83,90,47,77,55,37,63,50,50,33,49,52,40,22,51,53,45,24,55,56,53,58,42,46,67,56,55,55,53,49,54,60,51,55,72,71,72,65,89,125

Secondary structure (DSSP, 8-state):
-PPPHHHHHHHHHHHHHHHHHHHHHHHHHHHHHHHHTTSS-TTSHHHHHHHHHHHHHHHHHHHHHHHHHHHHHHHTTS---

Nearest PDB structures (foldseek):
  7jz2-assembly1_C  TM=6.672E-01  e=2.189E+00  Escherichia coli K-12
  2wu2-assembly3_K  TM=6.944E-01  e=3.810E+00  Escherichia coli

Mean predicted aligned error: 8.43 Å

pLDDT: mean 81.81, std 12.18, range [51.25, 94.06]